Protein AF-A0A7Y2DZS7-F1 (afdb_monomer)

Mean predicted aligned error: 8.96 Å

pLDDT: mean 87.96, std 15.83, range [34.69, 98.81]

Radius of gyration: 20.15 Å; Cα contacts (8 Å, |Δi|>4): 73; chains: 1; bounding box: 34×26×56 Å

Secondary structure (DSSP, 8-state):
-HHHHHHHHHHHHHHSSHHHHHHHHHH-HHHHHHHHHHS-SSHHHHHHT-S-HHHHHHHHHHHHHHHHHHHHB-TTSPBPTTTTTSPPHHHHHTS-HHHHHHH-TTS-TT----

Sequence (114 aa):
IELGTAYMREQLNKYGKIEYMSVAYNAGPARVVRWRNELPYEMDEFVEEIPFRETRGYVKGVIRNSAQYRRLYDINGNFKPNVGKNPIRGQIDSKPAEQFAKEHPEIDVKRTAE

Structure (mmCIF, N/CA/C/O backbone):
data_AF-A0A7Y2DZS7-F1
#
_entry.id   AF-A0A7Y2DZS7-F1
#
loop_
_atom_site.group_PDB
_atom_site.id
_atom_site.type_symbol
_atom_site.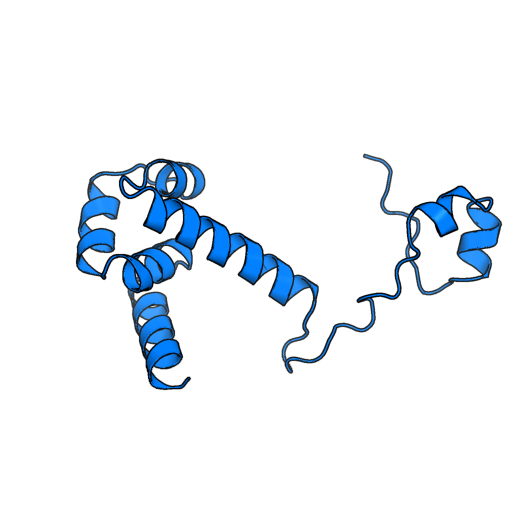label_atom_id
_atom_site.label_alt_id
_atom_site.label_comp_id
_atom_site.label_asym_id
_atom_site.label_entity_id
_atom_site.label_seq_id
_atom_site.pdbx_PDB_ins_code
_atom_site.Cartn_x
_atom_site.Cartn_y
_atom_site.Cartn_z
_atom_site.occupancy
_atom_site.B_iso_or_equiv
_atom_site.auth_seq_id
_atom_site.auth_comp_id
_atom_site.auth_asym_id
_atom_site.auth_atom_id
_atom_site.pdbx_PDB_model_num
ATOM 1 N N . ILE A 1 1 ? 16.047 -3.572 5.998 1.00 81.38 1 ILE A N 1
ATOM 2 C CA . ILE A 1 1 ? 14.723 -3.697 5.328 1.00 81.38 1 ILE A CA 1
ATOM 3 C C . ILE A 1 1 ? 13.808 -4.751 5.960 1.00 81.38 1 ILE A C 1
ATOM 5 O O . ILE A 1 1 ? 12.605 -4.684 5.748 1.00 81.38 1 ILE A O 1
ATOM 9 N N . GLU A 1 2 ? 14.347 -5.692 6.741 1.00 92.31 2 GLU A N 1
ATOM 10 C CA . GLU A 1 2 ? 13.631 -6.879 7.234 1.00 92.31 2 GLU A CA 1
ATOM 11 C C . GLU A 1 2 ? 12.401 -6.575 8.091 1.00 92.31 2 GLU A C 1
ATOM 13 O O . GLU A 1 2 ? 11.350 -7.158 7.858 1.00 92.31 2 GLU A O 1
ATOM 18 N N . LEU A 1 3 ? 12.491 -5.630 9.033 1.00 95.19 3 LEU A N 1
ATOM 19 C CA . LEU A 1 3 ? 11.355 -5.306 9.903 1.00 95.19 3 LEU A CA 1
ATOM 20 C C . LEU A 1 3 ? 10.159 -4.758 9.107 1.00 95.19 3 LEU A C 1
ATOM 22 O O . LEU A 1 3 ? 9.025 -5.181 9.312 1.00 95.19 3 LEU A O 1
ATOM 26 N N . GLY A 1 4 ? 10.416 -3.854 8.157 1.00 94.50 4 GLY A N 1
ATOM 27 C CA . GLY A 1 4 ? 9.372 -3.273 7.312 1.00 94.50 4 GLY A CA 1
ATOM 28 C C . GLY A 1 4 ? 8.719 -4.309 6.397 1.00 94.50 4 GLY A C 1
ATOM 29 O O . GLY A 1 4 ? 7.495 -4.356 6.298 1.00 94.50 4 GLY A O 1
ATOM 30 N N . THR A 1 5 ? 9.510 -5.186 5.769 1.00 95.88 5 THR A N 1
ATOM 31 C CA . THR A 1 5 ? 8.972 -6.242 4.897 1.00 95.88 5 THR A CA 1
ATOM 32 C C . THR A 1 5 ? 8.264 -7.343 5.684 1.00 95.88 5 THR A C 1
ATOM 34 O O . THR A 1 5 ? 7.255 -7.867 5.212 1.00 95.88 5 THR A O 1
ATOM 37 N N . ALA A 1 6 ? 8.732 -7.666 6.893 1.00 97.81 6 ALA A N 1
ATOM 38 C CA . ALA A 1 6 ? 8.044 -8.567 7.810 1.00 97.81 6 ALA A CA 1
ATOM 39 C C . ALA A 1 6 ? 6.681 -8.000 8.219 1.00 97.81 6 ALA A C 1
ATOM 41 O O . ALA A 1 6 ? 5.677 -8.700 8.102 1.00 97.81 6 ALA A O 1
ATOM 42 N N . TYR A 1 7 ? 6.626 -6.719 8.593 1.00 97.81 7 TYR A N 1
ATOM 43 C CA . TYR A 1 7 ? 5.374 -6.064 8.955 1.00 97.81 7 TYR A CA 1
ATOM 44 C C . TYR A 1 7 ? 4.395 -5.986 7.775 1.00 97.81 7 TYR A C 1
ATOM 46 O O . TYR A 1 7 ? 3.229 -6.350 7.912 1.00 97.81 7 TYR A O 1
ATOM 54 N N . MET A 1 8 ? 4.861 -5.601 6.581 1.00 97.25 8 MET A N 1
ATOM 55 C CA . MET A 1 8 ? 4.026 -5.617 5.372 1.00 97.25 8 MET A CA 1
ATOM 56 C C . MET A 1 8 ? 3.470 -7.015 5.077 1.00 97.25 8 MET A C 1
ATOM 58 O O . MET A 1 8 ? 2.289 -7.142 4.758 1.00 97.25 8 MET A O 1
ATOM 62 N N . ARG A 1 9 ? 4.293 -8.065 5.213 1.00 97.88 9 ARG A N 1
ATOM 63 C CA . ARG A 1 9 ? 3.855 -9.458 5.038 1.00 97.88 9 ARG A CA 1
ATOM 64 C C . ARG A 1 9 ? 2.792 -9.843 6.062 1.00 97.88 9 ARG A C 1
ATOM 66 O O . ARG A 1 9 ? 1.795 -10.444 5.684 1.00 97.88 9 ARG A O 1
A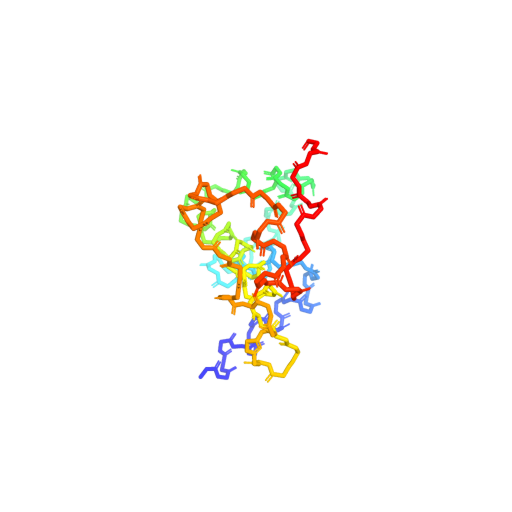TOM 73 N N . GLU A 1 10 ? 2.978 -9.481 7.327 1.00 98.38 10 GLU A N 1
ATOM 7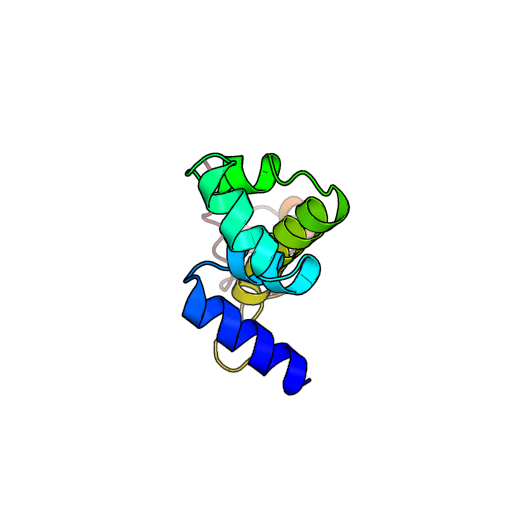4 C CA . GLU A 1 10 ? 1.995 -9.727 8.384 1.00 98.38 10 GLU A CA 1
ATOM 75 C C . GLU A 1 10 ? 0.643 -9.080 8.047 1.00 98.38 10 GLU A C 1
ATOM 77 O O . GLU A 1 10 ? -0.388 -9.752 8.063 1.00 98.38 10 GLU A O 1
ATOM 82 N N . GLN A 1 11 ? 0.640 -7.798 7.665 1.00 98.56 11 GLN A N 1
ATOM 83 C CA . GLN A 1 11 ? -0.598 -7.090 7.332 1.00 98.56 11 GLN A CA 1
ATOM 84 C C . GLN A 1 11 ? -1.236 -7.615 6.036 1.00 98.56 11 GLN A C 1
ATOM 86 O O . GLN A 1 11 ? -2.461 -7.713 5.954 1.00 98.56 11 GLN A O 1
ATOM 91 N N . LEU A 1 12 ? -0.433 -8.002 5.038 1.00 98.25 12 LEU A N 1
ATOM 92 C CA . LEU A 1 12 ? -0.940 -8.625 3.815 1.00 98.25 12 LEU A CA 1
ATOM 93 C C . LEU A 1 12 ? -1.581 -9.986 4.102 1.00 98.25 12 LEU A C 1
ATOM 95 O O . LEU A 1 12 ? -2.682 -10.236 3.625 1.00 98.25 12 LEU A O 1
ATOM 99 N N . ASN A 1 13 ? -0.949 -10.830 4.920 1.00 98.38 13 ASN A N 1
ATOM 100 C CA . ASN A 1 13 ? -1.514 -12.117 5.333 1.00 98.38 13 ASN A CA 1
ATOM 101 C C . ASN A 1 13 ? -2.815 -11.933 6.126 1.00 98.38 13 ASN A C 1
ATOM 103 O O . ASN A 1 13 ? -3.754 -12.707 5.966 1.00 98.38 13 ASN A O 1
ATOM 107 N N . LYS A 1 14 ? -2.882 -10.895 6.965 1.00 98.12 14 LYS A N 1
ATOM 108 C CA . LYS A 1 14 ? -4.051 -10.595 7.796 1.00 98.12 14 LYS A CA 1
ATOM 109 C C . LYS A 1 14 ? -5.248 -10.080 6.994 1.00 98.12 14 LYS A C 1
ATOM 111 O O . LYS A 1 14 ? -6.383 -10.421 7.316 1.00 98.12 14 LYS A O 1
ATOM 116 N N . TYR A 1 15 ? -5.016 -9.225 5.998 1.00 97.50 15 TYR A N 1
ATOM 117 C CA . TYR A 1 15 ? -6.093 -8.518 5.295 1.00 97.50 15 TYR A CA 1
ATOM 118 C C . TYR A 1 15 ? -6.311 -8.963 3.842 1.00 97.50 15 TYR A C 1
ATOM 120 O O . TYR A 1 15 ? -7.327 -8.601 3.253 1.00 97.50 15 TYR A O 1
ATOM 128 N N . GLY A 1 16 ? -5.384 -9.717 3.250 1.00 97.06 16 GLY A N 1
ATOM 129 C CA . GLY A 1 16 ? -5.501 -10.322 1.917 1.00 97.06 16 GLY A CA 1
ATOM 130 C C . GLY A 1 16 ? -5.445 -9.352 0.730 1.00 97.06 16 GLY A C 1
ATOM 131 O O . GLY A 1 16 ? -5.500 -9.793 -0.415 1.00 97.06 16 GLY A O 1
ATOM 132 N N . LYS A 1 17 ? -5.339 -8.041 0.977 1.00 97.31 17 LYS A N 1
ATOM 133 C CA . LYS A 1 17 ? -5.372 -6.986 -0.047 1.00 97.31 17 LYS A CA 1
ATOM 134 C C . LYS A 1 17 ? -4.231 -5.987 0.137 1.00 97.31 17 LYS A C 1
ATOM 136 O O . LYS A 1 17 ? -3.910 -5.602 1.266 1.00 97.31 17 LYS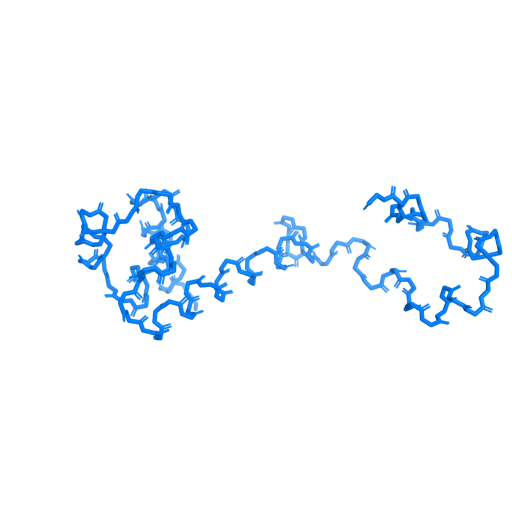 A O 1
ATOM 141 N N . ILE A 1 18 ? -3.626 -5.554 -0.971 1.00 97.69 18 ILE A N 1
ATOM 142 C CA . ILE A 1 18 ? -2.490 -4.618 -0.956 1.00 97.69 18 ILE A CA 1
ATOM 143 C C . ILE A 1 18 ? -2.922 -3.222 -0.486 1.00 97.69 18 ILE A C 1
ATOM 145 O O . ILE A 1 18 ? -2.147 -2.530 0.170 1.00 97.69 18 ILE A O 1
ATOM 149 N N . GLU A 1 19 ? -4.173 -2.844 -0.745 1.00 98.44 19 GLU A N 1
ATOM 150 C CA . GLU A 1 19 ? -4.820 -1.608 -0.308 1.00 98.44 19 GLU A CA 1
ATOM 151 C C . GLU A 1 19 ? -4.864 -1.553 1.221 1.00 98.44 19 GLU A C 1
ATOM 153 O O . GLU A 1 19 ? -4.349 -0.623 1.840 1.00 98.44 19 GLU A O 1
ATOM 158 N N . TYR A 1 20 ? -5.400 -2.606 1.842 1.00 98.62 20 TYR A N 1
ATOM 159 C CA . TYR A 1 20 ? -5.505 -2.722 3.294 1.00 98.62 20 TYR A CA 1
ATOM 160 C C . TYR A 1 20 ? -4.141 -2.836 3.970 1.00 98.62 20 TYR A C 1
ATOM 162 O O . TYR A 1 20 ? -3.921 -2.206 5.002 1.00 98.62 20 TYR A O 1
ATOM 170 N N . MET A 1 21 ? -3.201 -3.581 3.381 1.00 98.62 21 MET A N 1
ATOM 171 C CA . MET A 1 21 ? -1.815 -3.614 3.859 1.00 98.62 21 MET A CA 1
ATOM 172 C C . MET A 1 21 ? -1.186 -2.214 3.824 1.00 98.62 21 MET A C 1
ATOM 174 O O . MET A 1 21 ? -0.577 -1.795 4.806 1.00 98.62 21 MET A O 1
ATOM 178 N N . SER A 1 22 ? -1.392 -1.461 2.740 1.00 98.62 22 SER A N 1
ATOM 179 C CA . SER A 1 22 ? -0.856 -0.103 2.582 1.00 98.62 22 SER A CA 1
ATOM 180 C C . SER A 1 22 ? -1.469 0.876 3.587 1.00 98.62 22 SER A C 1
ATOM 182 O O . SER A 1 22 ? -0.751 1.689 4.168 1.00 98.62 22 SER A O 1
ATOM 184 N N . VAL A 1 23 ? -2.777 0.763 3.852 1.00 98.75 23 VAL A N 1
ATOM 185 C CA . VAL A 1 23 ? -3.450 1.506 4.928 1.00 98.75 23 VAL A CA 1
ATOM 186 C C . VAL A 1 23 ? -2.871 1.128 6.289 1.00 98.75 23 VAL A C 1
ATOM 188 O O . VAL A 1 23 ? -2.562 2.018 7.072 1.00 98.75 23 VAL A O 1
ATOM 191 N N . ALA A 1 24 ? -2.685 -0.161 6.583 1.00 98.56 24 ALA A N 1
ATOM 192 C CA . ALA A 1 24 ? -2.110 -0.593 7.856 1.00 98.56 24 ALA A CA 1
ATOM 193 C C . ALA A 1 24 ? -0.682 -0.067 8.045 1.00 98.56 24 ALA A C 1
ATOM 195 O O . ALA A 1 24 ? -0.333 0.369 9.138 1.00 98.56 24 ALA A O 1
ATOM 196 N N . TYR A 1 25 ? 0.121 -0.065 6.981 1.00 98.19 25 TYR A N 1
ATOM 197 C CA . TYR A 1 25 ? 1.500 0.405 7.020 1.00 98.19 25 TYR A CA 1
ATOM 198 C C . TYR A 1 25 ? 1.603 1.919 7.249 1.00 98.19 25 TYR A C 1
ATOM 200 O O . TYR A 1 25 ? 2.408 2.361 8.062 1.00 98.19 25 TYR A O 1
ATOM 208 N N . ASN A 1 26 ? 0.790 2.724 6.556 1.00 98.62 26 ASN A N 1
ATOM 209 C CA . ASN A 1 26 ? 0.859 4.187 6.650 1.00 98.62 26 ASN A CA 1
ATOM 210 C C . ASN A 1 26 ? 0.007 4.767 7.790 1.00 98.62 26 ASN A C 1
ATOM 212 O O . ASN A 1 26 ? 0.404 5.728 8.438 1.00 98.62 26 ASN A O 1
ATOM 216 N N . ALA A 1 27 ? -1.165 4.187 8.035 1.00 98.38 27 ALA A N 1
ATOM 217 C CA . ALA A 1 27 ? -2.186 4.730 8.924 1.00 98.38 27 ALA A CA 1
ATOM 218 C C . ALA A 1 27 ? -2.520 3.786 10.097 1.00 98.38 27 ALA A C 1
ATOM 220 O O . ALA A 1 27 ? -3.340 4.116 10.951 1.00 98.38 27 ALA A O 1
ATOM 221 N N . GLY A 1 28 ? -1.873 2.629 10.201 1.00 98.12 28 GLY A N 1
ATOM 222 C CA . GLY A 1 28 ? -2.062 1.687 11.300 1.00 98.12 28 GLY A CA 1
ATOM 223 C C . GLY A 1 28 ? -3.253 0.731 11.104 1.00 98.12 28 GLY A C 1
ATOM 224 O O . GLY A 1 28 ? -4.274 1.082 10.502 1.00 98.12 28 GLY A O 1
ATOM 225 N N . PRO A 1 29 ? -3.175 -0.494 11.653 1.00 98.06 29 PRO A N 1
ATOM 226 C CA . PRO A 1 29 ? -4.144 -1.563 11.402 1.00 98.06 29 PRO A CA 1
ATOM 227 C C . PRO A 1 29 ? -5.543 -1.267 11.957 1.00 98.06 29 PRO A C 1
ATOM 229 O O . PRO A 1 29 ? -6.532 -1.732 11.396 1.00 98.06 29 PRO A O 1
ATOM 232 N N . ALA A 1 30 ? -5.652 -0.460 13.018 1.00 98.38 30 ALA A N 1
ATOM 233 C CA . ALA A 1 30 ? -6.944 -0.047 13.569 1.00 98.38 30 ALA A CA 1
ATOM 234 C C . ALA A 1 30 ? -7.793 0.724 12.542 1.00 98.38 30 ALA A C 1
ATOM 236 O O . ALA A 1 30 ? -9.013 0.573 12.510 1.00 98.38 30 ALA A O 1
ATOM 237 N N . ARG A 1 31 ? -7.155 1.504 11.654 1.00 98.50 31 ARG A N 1
ATOM 238 C CA . ARG A 1 31 ? -7.859 2.238 10.595 1.00 98.50 31 ARG A CA 1
ATOM 239 C C . ARG A 1 31 ? -8.364 1.321 9.489 1.00 98.50 31 ARG A C 1
ATOM 241 O O . ARG A 1 31 ? -9.446 1.572 8.981 1.00 98.50 31 ARG A O 1
ATOM 248 N N . VAL A 1 32 ? -7.665 0.224 9.186 1.00 98.31 32 VAL A N 1
ATOM 249 C CA . VAL A 1 32 ? -8.186 -0.803 8.265 1.00 98.31 32 VAL A CA 1
ATOM 250 C C . VAL A 1 32 ? -9.500 -1.367 8.792 1.00 98.31 32 VAL A C 1
ATOM 252 O O . VAL A 1 32 ? -10.482 -1.415 8.060 1.00 98.31 32 VAL A O 1
ATOM 255 N N . VAL A 1 33 ? -9.534 -1.766 10.068 1.00 98.25 33 VAL A N 1
ATOM 256 C CA . VAL A 1 33 ? -10.746 -2.321 10.689 1.00 98.25 33 VAL A CA 1
ATOM 257 C C . VAL A 1 33 ? -11.878 -1.301 10.662 1.00 98.25 33 VAL A C 1
ATOM 259 O O . VAL A 1 33 ? -12.992 -1.640 10.280 1.00 98.25 33 VAL A O 1
ATOM 262 N N . ARG A 1 34 ? -11.594 -0.046 11.022 1.00 98.62 34 ARG A N 1
ATOM 263 C CA . ARG A 1 34 ? -12.606 1.010 11.040 1.00 98.62 34 ARG A CA 1
ATOM 264 C C . ARG A 1 34 ? -13.165 1.291 9.643 1.00 98.62 34 ARG A C 1
ATOM 266 O O . ARG A 1 34 ? -14.365 1.198 9.425 1.00 98.62 34 ARG A O 1
ATOM 273 N N . TRP A 1 35 ? -12.292 1.553 8.677 1.00 98.56 35 TRP A N 1
ATOM 274 C CA . TRP A 1 35 ? -12.694 1.956 7.331 1.00 98.56 35 TRP A CA 1
ATOM 275 C C . TRP A 1 35 ? -13.328 0.832 6.522 1.00 98.56 35 TRP A C 1
ATOM 277 O O . TRP A 1 35 ? -14.167 1.113 5.682 1.00 98.56 35 TRP A O 1
ATOM 287 N N . ARG A 1 36 ? -13.027 -0.439 6.809 1.00 97.69 36 ARG A N 1
ATOM 288 C CA . ARG A 1 36 ? -13.769 -1.567 6.221 1.00 97.69 36 ARG A CA 1
ATOM 289 C C . ARG A 1 36 ? -15.250 -1.603 6.610 1.00 97.69 36 ARG A C 1
ATOM 291 O O . ARG A 1 36 ? -16.015 -2.257 5.915 1.00 97.69 36 ARG A O 1
ATOM 298 N N . ASN A 1 37 ? -15.623 -0.964 7.718 1.00 98.00 37 ASN A N 1
ATOM 299 C CA . ASN A 1 37 ? -17.015 -0.852 8.157 1.00 98.00 37 ASN A CA 1
ATOM 300 C C . ASN A 1 37 ? -17.659 0.482 7.743 1.00 98.00 37 ASN A C 1
ATOM 302 O O . ASN A 1 37 ? -18.879 0.564 7.683 1.00 98.00 37 ASN A O 1
ATOM 306 N N . GLU A 1 38 ? -16.856 1.525 7.506 1.00 98.38 38 GLU A N 1
ATOM 307 C CA . GLU A 1 38 ? -17.337 2.889 7.233 1.00 98.38 38 GLU A CA 1
ATOM 308 C C . GLU A 1 38 ? -17.334 3.262 5.740 1.00 98.38 38 GLU A C 1
ATOM 310 O O . GLU A 1 38 ? -18.106 4.128 5.341 1.00 98.38 38 GLU A O 1
ATOM 315 N N . LEU A 1 39 ? -16.456 2.664 4.928 1.00 98.44 39 LEU A N 1
ATOM 316 C CA . LEU A 1 39 ? -16.248 3.025 3.519 1.00 98.44 39 LEU A CA 1
ATOM 317 C C . LEU A 1 39 ? -16.852 1.977 2.562 1.00 98.44 39 LEU A C 1
ATOM 319 O O . LEU A 1 39 ? -17.115 0.849 2.991 1.00 98.44 39 LEU A O 1
ATOM 323 N N . PRO A 1 40 ? -17.042 2.312 1.266 1.00 98.44 40 PRO A N 1
ATOM 324 C CA . PRO A 1 40 ? -17.560 1.379 0.265 1.00 98.44 40 PRO A CA 1
ATOM 325 C C . PRO A 1 40 ? -16.774 0.063 0.167 1.00 98.44 40 PRO A C 1
ATOM 327 O O . PRO A 1 40 ? -15.573 0.006 0.441 1.00 98.44 40 PRO A O 1
ATOM 330 N N . TYR A 1 41 ? -17.461 -1.008 -0.242 1.00 96.50 41 TYR A N 1
ATOM 331 C CA . TYR A 1 41 ? -16.855 -2.336 -0.396 1.00 96.50 41 TYR A CA 1
ATOM 332 C C . TYR A 1 41 ? -15.966 -2.446 -1.640 1.00 96.50 41 TYR A C 1
ATOM 334 O O . TYR A 1 41 ? -14.952 -3.147 -1.606 1.00 96.50 41 TYR A O 1
ATOM 342 N N . GLU A 1 42 ? -16.333 -1.762 -2.725 1.00 98.06 42 GLU A N 1
ATOM 343 C CA . GLU A 1 42 ? -15.540 -1.739 -3.952 1.00 98.06 42 GLU A CA 1
ATOM 344 C C . GLU A 1 42 ? -14.209 -1.026 -3.709 1.00 98.06 42 GLU A C 1
ATOM 346 O O . GLU A 1 42 ? -14.169 0.059 -3.136 1.00 98.06 42 GLU A O 1
ATOM 351 N N . MET A 1 43 ? -13.094 -1.648 -4.103 1.00 97.31 43 MET A N 1
ATOM 352 C CA . MET A 1 43 ? -11.758 -1.180 -3.700 1.00 97.31 43 MET A CA 1
ATOM 353 C C . MET A 1 43 ? -11.359 0.150 -4.324 1.00 97.31 43 MET A C 1
ATOM 355 O O . MET A 1 43 ? -10.687 0.941 -3.663 1.00 97.31 43 MET A O 1
ATOM 359 N N . ASP A 1 44 ? -11.794 0.416 -5.551 1.00 97.50 44 ASP A N 1
ATOM 360 C CA . ASP A 1 44 ? -11.519 1.693 -6.203 1.00 97.50 44 ASP A CA 1
ATOM 361 C C . ASP A 1 44 ? -12.206 2.836 -5.438 1.00 97.50 44 ASP A C 1
ATOM 363 O O . ASP A 1 44 ? -11.556 3.816 -5.074 1.00 97.50 44 ASP A O 1
ATOM 367 N N . GLU A 1 45 ? -13.478 2.657 -5.070 1.00 98.44 45 GLU A N 1
ATOM 368 C CA . GLU A 1 45 ? -14.228 3.610 -4.244 1.00 98.44 45 GLU A CA 1
ATOM 369 C C . GLU A 1 45 ? -13.670 3.697 -2.816 1.00 98.44 45 GLU A C 1
ATOM 371 O O . GLU A 1 45 ? -13.442 4.792 -2.305 1.00 98.44 45 GLU A O 1
ATOM 376 N N . PHE A 1 46 ? -13.363 2.557 -2.186 1.00 98.62 46 PHE A N 1
ATOM 377 C CA . PHE A 1 46 ? -12.742 2.492 -0.861 1.00 98.62 46 PHE A CA 1
ATOM 378 C C . PHE A 1 46 ? -11.483 3.358 -0.798 1.00 98.62 46 PHE A C 1
ATOM 380 O O . PHE A 1 46 ? -11.305 4.129 0.144 1.00 98.62 46 PHE A O 1
ATOM 387 N N . VAL A 1 47 ? -10.593 3.224 -1.790 1.00 98.56 47 VAL A N 1
ATOM 388 C CA . VAL A 1 47 ? -9.338 3.976 -1.844 1.00 98.56 47 VAL A CA 1
ATOM 389 C C . VAL A 1 47 ? -9.613 5.465 -2.028 1.00 98.56 47 VAL A C 1
ATOM 391 O O . VAL A 1 47 ? -8.971 6.270 -1.351 1.00 98.56 47 VAL A O 1
ATOM 394 N N . GLU A 1 48 ? -10.549 5.850 -2.897 1.00 98.50 48 GLU A N 1
ATOM 395 C CA . GLU A 1 48 ? -10.911 7.258 -3.106 1.00 98.50 48 GLU A CA 1
ATOM 396 C C . GLU A 1 48 ? -11.527 7.915 -1.864 1.00 98.50 48 GLU A C 1
ATOM 398 O O . GLU A 1 48 ? -11.258 9.091 -1.602 1.00 98.50 48 GLU A O 1
ATOM 403 N N . GLU A 1 49 ? -12.250 7.152 -1.046 1.00 98.62 49 GLU A N 1
ATOM 404 C CA . GLU A 1 49 ? -12.928 7.640 0.159 1.00 98.62 49 GLU A CA 1
ATOM 405 C C . GLU A 1 49 ? -12.052 7.627 1.427 1.00 98.62 49 GLU A C 1
ATOM 407 O O . GLU A 1 49 ? -12.476 8.103 2.482 1.00 98.62 49 GLU A O 1
ATOM 412 N N . ILE A 1 50 ? -10.791 7.161 1.360 1.00 98.75 50 ILE A N 1
ATOM 413 C CA . ILE A 1 50 ? -9.862 7.206 2.509 1.00 98.75 50 ILE A CA 1
ATOM 414 C C . ILE A 1 50 ? -9.767 8.650 3.039 1.00 98.75 50 ILE A C 1
ATOM 416 O O . ILE A 1 50 ? -9.259 9.514 2.315 1.00 98.75 50 ILE A O 1
ATOM 420 N N . PRO A 1 51 ? -10.167 8.947 4.294 1.00 98.44 51 PRO A N 1
ATOM 421 C CA . PRO A 1 51 ? -10.293 10.332 4.770 1.00 98.44 51 PRO A CA 1
ATOM 422 C C . PRO A 1 51 ? -8.966 11.089 4.838 1.00 98.44 51 PRO A C 1
ATOM 424 O O . PRO A 1 51 ? -8.905 12.312 4.725 1.00 98.44 51 PRO A O 1
ATOM 427 N N . PHE A 1 52 ? -7.873 10.361 5.048 1.00 98.62 52 PHE A N 1
ATOM 428 C CA . PHE A 1 52 ? -6.553 10.952 5.173 1.00 98.62 52 PHE A CA 1
ATOM 429 C C . PHE A 1 52 ? -5.943 11.125 3.790 1.00 98.62 52 PHE A C 1
ATOM 431 O O . PHE A 1 52 ? -5.540 10.151 3.159 1.00 98.62 52 PHE A O 1
ATOM 438 N N . ARG A 1 53 ? -5.839 12.378 3.329 1.00 98.56 53 ARG A N 1
ATOM 439 C CA . ARG A 1 53 ? -5.293 12.713 2.003 1.00 98.56 53 ARG A CA 1
ATOM 440 C C . ARG A 1 53 ? -3.903 12.115 1.765 1.00 98.56 53 ARG A C 1
ATOM 442 O O . ARG A 1 53 ? -3.631 11.630 0.670 1.00 98.56 53 ARG A O 1
ATOM 449 N N . GLU A 1 54 ? -3.046 12.123 2.786 1.00 98.62 54 GLU A N 1
ATOM 450 C CA . GLU A 1 54 ? -1.722 11.495 2.731 1.00 98.62 54 GLU A CA 1
ATOM 451 C C . GLU A 1 54 ? -1.831 9.980 2.519 1.00 98.62 54 GLU A C 1
ATOM 453 O O . GLU A 1 54 ? -1.276 9.460 1.554 1.00 98.62 54 GLU A O 1
ATOM 458 N N . THR A 1 55 ? -2.607 9.283 3.355 1.00 98.75 55 THR A N 1
ATOM 459 C CA . THR A 1 55 ? -2.816 7.833 3.247 1.00 98.75 55 THR A CA 1
ATOM 460 C C . THR A 1 55 ? -3.438 7.446 1.912 1.00 98.75 55 THR A C 1
ATOM 462 O O . THR A 1 55 ? -2.992 6.491 1.283 1.00 98.75 55 THR A O 1
ATOM 465 N N . ARG A 1 56 ? -4.413 8.217 1.426 1.00 98.81 56 ARG A N 1
ATOM 466 C CA . ARG A 1 56 ? -5.012 8.033 0.101 1.00 98.81 56 ARG A CA 1
ATOM 467 C C . ARG A 1 56 ? -3.953 8.094 -0.999 1.00 98.81 56 ARG A C 1
ATOM 469 O O . ARG A 1 56 ? -3.874 7.201 -1.841 1.00 98.81 56 ARG A O 1
ATOM 476 N N . GLY A 1 57 ? -3.111 9.128 -0.977 1.00 98.75 57 GLY A N 1
ATOM 477 C CA . GLY A 1 57 ? -1.995 9.271 -1.914 1.00 98.75 57 GLY A CA 1
ATOM 478 C C . GLY A 1 57 ? -0.984 8.129 -1.805 1.00 98.75 57 GLY A C 1
ATOM 479 O O . GLY A 1 57 ? -0.549 7.595 -2.826 1.00 98.75 57 GLY A O 1
ATOM 480 N N . TYR A 1 58 ? -0.661 7.712 -0.579 1.00 98.75 58 TYR A N 1
ATOM 481 C CA . TYR A 1 58 ? 0.250 6.607 -0.300 1.00 98.75 58 TYR A CA 1
ATOM 482 C C . TYR A 1 58 ? -0.257 5.286 -0.888 1.00 98.75 58 TYR A C 1
ATOM 484 O O . TYR A 1 58 ? 0.467 4.636 -1.639 1.00 98.75 58 TYR A O 1
ATOM 492 N N . VAL A 1 59 ? -1.514 4.917 -0.618 1.00 98.69 59 VAL A N 1
ATOM 493 C CA . VAL A 1 59 ? -2.126 3.669 -1.105 1.00 98.69 59 VAL A CA 1
ATOM 494 C C . VAL A 1 59 ? -2.131 3.628 -2.635 1.00 98.69 59 VAL A C 1
ATOM 496 O O . VAL A 1 59 ? -1.637 2.666 -3.225 1.00 98.69 59 VAL A O 1
ATOM 499 N N . LYS A 1 60 ? -2.571 4.709 -3.295 1.00 98.75 60 LYS A N 1
ATOM 500 C CA . LYS A 1 60 ? -2.513 4.825 -4.764 1.00 98.75 60 LYS A CA 1
ATOM 501 C C . LYS A 1 60 ? -1.086 4.705 -5.300 1.00 98.75 60 LYS A C 1
ATOM 503 O O . LYS A 1 60 ? -0.858 4.079 -6.335 1.00 98.75 60 LYS A O 1
ATOM 508 N N . GLY A 1 61 ? -0.122 5.303 -4.601 1.00 98.62 61 GLY A N 1
ATOM 509 C CA . GLY A 1 61 ? 1.298 5.203 -4.920 1.00 98.62 61 GLY A CA 1
ATOM 510 C C . GLY A 1 61 ? 1.806 3.764 -4.857 1.00 98.62 61 GLY A C 1
ATOM 511 O O . GLY A 1 61 ? 2.454 3.312 -5.800 1.00 98.62 61 GLY A O 1
ATOM 512 N N . VAL A 1 62 ? 1.466 3.021 -3.800 1.00 98.31 62 VAL A N 1
ATOM 513 C CA . VAL A 1 62 ? 1.839 1.607 -3.654 1.00 98.31 62 VAL A CA 1
ATOM 514 C C . VAL A 1 62 ? 1.230 0.763 -4.771 1.00 98.31 62 VAL A C 1
ATOM 516 O O . VAL A 1 62 ? 1.965 0.009 -5.403 1.00 98.31 62 VAL A O 1
ATOM 519 N N . ILE A 1 63 ? -0.061 0.921 -5.080 1.00 97.75 63 ILE A N 1
ATOM 520 C CA . ILE A 1 63 ? -0.728 0.176 -6.165 1.00 97.75 63 ILE A CA 1
ATOM 521 C C . ILE A 1 63 ? -0.032 0.442 -7.505 1.00 97.75 63 ILE A C 1
ATOM 523 O O . ILE A 1 63 ? 0.399 -0.497 -8.184 1.00 97.75 63 ILE A O 1
ATOM 527 N N . ARG A 1 64 ? 0.149 1.725 -7.855 1.00 98.12 64 ARG A N 1
ATOM 528 C CA . ARG A 1 64 ? 0.805 2.144 -9.101 1.00 98.12 64 ARG A CA 1
ATOM 529 C C . ARG A 1 64 ? 2.213 1.576 -9.198 1.00 98.12 64 ARG A C 1
ATOM 531 O O . ARG A 1 64 ? 2.556 0.953 -10.200 1.00 98.12 64 ARG A O 1
ATOM 538 N N . ASN A 1 65 ? 3.022 1.772 -8.162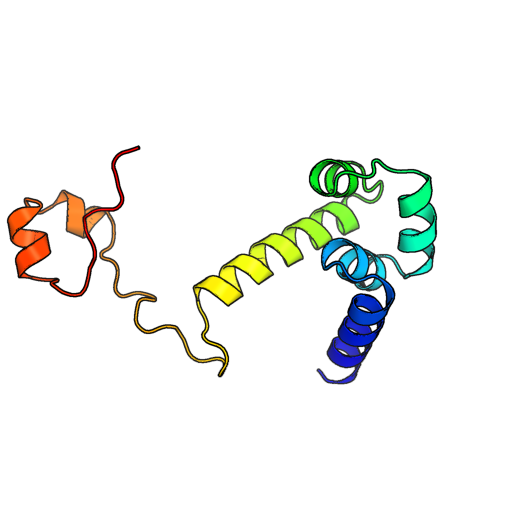 1.00 97.81 65 ASN A N 1
ATOM 539 C CA . ASN A 1 65 ? 4.413 1.341 -8.169 1.00 97.81 65 ASN A CA 1
ATOM 540 C C . ASN A 1 65 ? 4.508 -0.183 -8.200 1.00 97.81 65 ASN A C 1
ATOM 542 O O . ASN A 1 65 ? 5.303 -0.716 -8.961 1.00 97.81 65 ASN A O 1
ATOM 546 N N . SER A 1 66 ? 3.658 -0.896 -7.461 1.00 96.06 66 SER A N 1
ATOM 547 C CA . SER A 1 66 ? 3.598 -2.359 -7.480 1.00 96.06 66 SER A CA 1
ATOM 548 C C . SER A 1 66 ? 3.317 -2.899 -8.889 1.00 96.06 66 SER A C 1
ATOM 550 O O . SER A 1 66 ? 3.977 -3.837 -9.338 1.00 96.06 66 SER A O 1
ATOM 552 N N . ALA A 1 67 ? 2.399 -2.267 -9.629 1.00 95.44 67 ALA A N 1
ATOM 553 C CA . ALA A 1 67 ? 2.143 -2.602 -11.027 1.00 95.44 67 ALA A CA 1
ATOM 554 C C . ALA A 1 67 ? 3.350 -2.297 -11.933 1.00 95.44 67 ALA A C 1
ATOM 556 O O . ALA A 1 67 ? 3.712 -3.133 -12.763 1.00 95.44 67 ALA A O 1
ATOM 557 N N . GLN A 1 68 ? 4.017 -1.151 -11.750 1.00 96.31 68 GLN A N 1
ATOM 558 C CA . GLN A 1 68 ? 5.226 -0.823 -12.516 1.00 96.31 68 GLN A CA 1
ATOM 559 C C . GLN A 1 68 ? 6.372 -1.799 -12.228 1.00 96.31 68 GLN A C 1
ATOM 561 O O . GLN A 1 68 ? 6.986 -2.302 -13.164 1.00 96.31 68 GLN A O 1
ATOM 566 N N . TYR A 1 69 ? 6.621 -2.155 -10.967 1.00 96.31 69 TYR A N 1
ATOM 567 C CA . TYR A 1 69 ? 7.645 -3.139 -10.615 1.00 96.31 69 TYR A CA 1
ATOM 568 C C . TYR A 1 69 ? 7.333 -4.516 -11.216 1.00 96.31 69 TYR A C 1
ATOM 570 O O . TYR A 1 69 ? 8.217 -5.115 -11.816 1.00 96.31 69 TYR A O 1
ATOM 578 N N . ARG A 1 70 ? 6.077 -4.987 -11.183 1.00 95.06 70 ARG A N 1
ATOM 579 C CA . ARG A 1 70 ? 5.681 -6.240 -11.866 1.00 95.06 70 ARG A CA 1
ATOM 580 C C . ARG A 1 70 ? 5.833 -6.186 -13.386 1.00 95.06 70 ARG A C 1
ATOM 582 O O . ARG A 1 70 ? 6.028 -7.221 -14.026 1.00 95.06 70 ARG A O 1
ATOM 589 N N . ARG A 1 71 ? 5.696 -5.002 -13.986 1.00 94.38 71 ARG A N 1
ATOM 590 C CA . ARG A 1 71 ? 5.933 -4.792 -15.418 1.00 94.38 71 ARG A CA 1
ATOM 591 C C . ARG A 1 71 ? 7.424 -4.864 -15.742 1.00 94.38 71 ARG A C 1
ATOM 593 O O . ARG A 1 71 ? 7.777 -5.474 -16.745 1.00 94.38 71 ARG A O 1
ATOM 600 N N . LEU A 1 72 ? 8.260 -4.248 -14.910 1.00 95.44 72 LEU A N 1
ATOM 601 C CA . LEU A 1 72 ? 9.692 -4.095 -15.151 1.00 95.44 72 LEU A CA 1
ATOM 602 C C . LEU A 1 72 ? 10.507 -5.332 -14.762 1.00 95.44 72 LEU A C 1
ATOM 604 O O . LEU A 1 72 ? 11.471 -5.645 -15.451 1.00 95.44 72 LEU A O 1
ATOM 608 N N . TYR A 1 73 ? 10.129 -6.043 -13.702 1.00 96.62 73 TYR A N 1
ATOM 609 C CA . TYR A 1 73 ? 10.948 -7.104 -13.117 1.00 96.62 73 TYR A CA 1
ATOM 610 C C . TYR A 1 73 ? 10.311 -8.489 -13.248 1.00 96.62 73 TYR A C 1
ATOM 612 O O . TYR A 1 73 ? 9.085 -8.637 -13.212 1.00 96.62 73 TYR A O 1
ATOM 620 N N . ASP A 1 74 ? 11.149 -9.506 -13.428 1.00 95.50 74 ASP A N 1
ATOM 621 C CA . ASP A 1 74 ? 10.772 -10.914 -13.327 1.00 95.50 74 ASP A CA 1
ATOM 622 C C . ASP A 1 74 ? 10.699 -11.382 -11.858 1.00 95.50 74 ASP A C 1
ATOM 624 O O . ASP A 1 74 ? 10.883 -10.603 -10.919 1.00 95.50 74 ASP A O 1
ATOM 628 N N . ILE A 1 75 ? 10.411 -12.670 -11.648 1.00 94.06 75 ILE A N 1
ATOM 629 C CA . ILE A 1 75 ? 10.295 -13.254 -10.301 1.00 94.06 75 ILE A CA 1
ATOM 630 C C . ILE A 1 75 ? 11.632 -13.332 -9.547 1.00 94.06 75 ILE A C 1
ATOM 632 O O . ILE A 1 75 ? 11.630 -13.476 -8.329 1.00 94.06 75 ILE A O 1
ATOM 636 N N . ASN A 1 76 ? 12.755 -13.236 -10.261 1.00 95.75 76 ASN A N 1
ATOM 637 C CA . ASN A 1 76 ? 14.103 -13.286 -9.703 1.00 95.75 76 ASN A CA 1
ATOM 638 C C . ASN A 1 76 ? 14.638 -11.879 -9.387 1.00 95.75 76 ASN A C 1
ATOM 640 O O . ASN A 1 76 ? 15.749 -11.747 -8.880 1.00 95.75 76 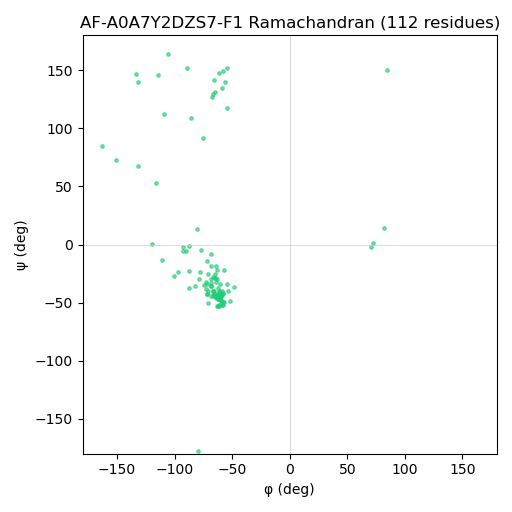ASN A O 1
ATOM 644 N N . GLY A 1 77 ? 13.865 -10.827 -9.682 1.00 93.69 77 GLY A N 1
ATOM 645 C CA . GLY A 1 77 ? 14.272 -9.439 -9.482 1.00 93.69 77 GLY A CA 1
ATOM 646 C C . GLY A 1 77 ? 15.154 -8.880 -10.599 1.00 93.69 77 GLY A C 1
ATOM 647 O O . GLY A 1 77 ? 15.733 -7.809 -10.425 1.00 93.69 77 GLY A O 1
ATOM 648 N N . ASN A 1 78 ? 15.242 -9.550 -11.749 1.00 95.75 78 ASN A N 1
ATOM 649 C CA . ASN A 1 78 ? 15.932 -9.027 -12.928 1.00 95.75 78 ASN A CA 1
ATOM 650 C C . ASN A 1 78 ? 14.969 -8.216 -13.794 1.00 95.75 78 ASN A C 1
ATOM 652 O O . ASN A 1 78 ? 13.771 -8.500 -13.828 1.00 95.75 78 ASN A O 1
ATOM 656 N N . PHE A 1 79 ? 15.478 -7.234 -14.545 1.00 94.50 79 PHE A N 1
ATOM 657 C CA . PHE A 1 79 ? 14.665 -6.590 -15.576 1.00 94.50 79 PHE A CA 1
ATOM 658 C C . PHE A 1 79 ? 14.185 -7.627 -16.592 1.00 94.50 79 PHE A C 1
ATOM 660 O O . PHE A 1 79 ? 14.969 -8.448 -17.075 1.00 94.50 79 PHE A O 1
ATOM 6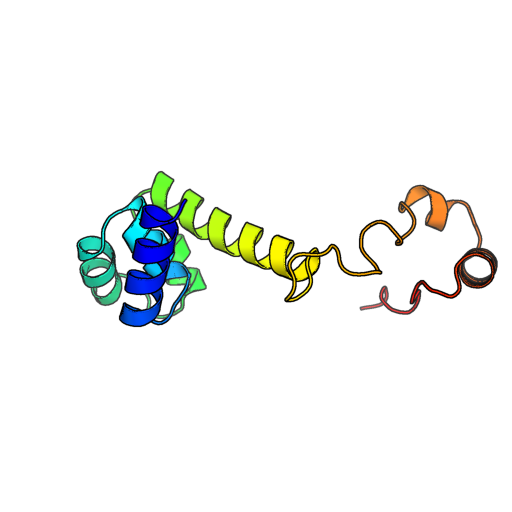67 N N . LYS A 1 80 ? 12.901 -7.573 -16.953 1.00 91.06 80 LYS A N 1
ATOM 668 C CA . LYS A 1 80 ? 12.377 -8.436 -18.011 1.00 91.06 80 LYS A CA 1
ATOM 669 C C . LYS A 1 80 ? 13.087 -8.128 -19.332 1.00 91.06 80 LYS A C 1
ATOM 671 O O . LYS A 1 80 ? 13.388 -6.962 -19.598 1.00 91.06 80 LYS A O 1
ATOM 676 N N . PRO A 1 81 ? 13.279 -9.128 -20.213 1.00 88.06 81 PRO A N 1
ATOM 677 C CA . PRO A 1 81 ? 14.032 -8.947 -21.450 1.00 88.06 81 PRO A CA 1
ATOM 678 C C . PRO A 1 81 ? 13.510 -7.848 -22.374 1.00 88.06 81 PRO A C 1
ATOM 680 O O . PRO A 1 81 ? 14.266 -7.401 -23.220 1.00 88.06 81 PRO A O 1
ATOM 683 N N .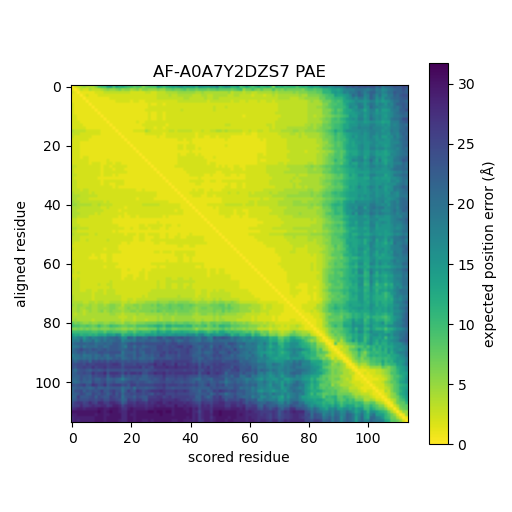 ASN A 1 82 ? 12.246 -7.440 -22.264 1.00 83.12 82 ASN A N 1
ATOM 684 C CA . ASN A 1 82 ? 11.614 -6.416 -23.098 1.00 83.12 82 ASN A CA 1
ATOM 685 C C . ASN A 1 82 ? 11.687 -4.991 -22.512 1.00 83.12 82 ASN A C 1
ATOM 687 O O . ASN A 1 82 ? 11.266 -4.036 -23.165 1.00 83.12 82 ASN A O 1
ATOM 691 N N . VAL A 1 83 ? 12.191 -4.815 -21.288 1.00 87.50 83 VAL A N 1
ATOM 692 C CA . VAL A 1 83 ? 12.336 -3.484 -20.684 1.00 87.50 83 VAL A CA 1
ATOM 693 C C . VAL A 1 83 ? 13.399 -2.691 -21.436 1.00 87.50 83 VAL A C 1
ATOM 695 O O . VAL A 1 83 ? 14.516 -3.161 -21.619 1.00 87.50 83 VAL A O 1
ATOM 698 N N . GLY A 1 84 ? 13.043 -1.485 -21.887 1.00 80.25 84 GLY A N 1
ATOM 699 C CA . GLY A 1 84 ? 13.955 -0.596 -22.616 1.00 80.25 84 GLY A CA 1
ATOM 700 C C . GLY A 1 84 ? 14.280 -1.028 -24.050 1.00 80.25 84 GLY A C 1
ATOM 701 O O . GLY A 1 84 ? 15.043 -0.335 -24.711 1.00 80.25 84 GLY A O 1
ATOM 702 N N . LYS A 1 85 ? 13.702 -2.136 -24.538 1.00 75.00 85 LYS A N 1
ATOM 703 C CA . LYS A 1 85 ? 13.864 -2.589 -25.930 1.00 75.00 85 LYS A CA 1
ATOM 704 C C . LYS A 1 85 ? 12.847 -1.991 -26.889 1.00 75.00 85 LYS A C 1
ATOM 706 O O . LYS A 1 85 ? 13.113 -1.922 -28.079 1.00 75.00 85 LYS A O 1
ATOM 711 N N . ASN A 1 86 ? 11.697 -1.548 -26.381 1.00 69.25 86 ASN A N 1
ATOM 712 C CA . ASN A 1 86 ? 10.729 -0.853 -27.216 1.00 69.25 86 ASN A CA 1
ATOM 713 C C . ASN A 1 86 ? 11.336 0.474 -27.705 1.00 69.25 86 ASN A C 1
ATOM 715 O O . ASN A 1 86 ? 11.845 1.236 -26.878 1.00 69.25 86 ASN A O 1
ATOM 719 N N . PRO A 1 87 ? 11.251 0.773 -29.008 1.00 66.19 87 PRO A N 1
ATOM 720 C CA . PRO A 1 87 ? 11.731 2.022 -29.578 1.00 66.19 87 PRO A CA 1
ATOM 721 C C . PRO A 1 87 ? 11.031 3.205 -28.915 1.00 66.19 87 PRO A C 1
ATOM 723 O O . PRO A 1 87 ? 9.858 3.143 -28.529 1.00 66.19 87 PRO A O 1
ATOM 726 N N . ILE A 1 88 ? 11.738 4.325 -28.824 1.00 68.25 88 ILE A N 1
ATOM 727 C CA . ILE A 1 88 ? 11.099 5.584 -28.441 1.00 68.25 88 ILE A CA 1
ATOM 728 C C . ILE A 1 88 ? 10.122 5.955 -29.559 1.00 68.25 88 ILE A C 1
ATOM 730 O O . ILE A 1 88 ? 10.446 5.789 -30.729 1.00 68.25 88 ILE A O 1
ATOM 734 N N . ARG A 1 89 ? 8.942 6.492 -29.227 1.00 65.94 89 ARG A N 1
ATOM 735 C CA . ARG A 1 89 ? 7.911 6.865 -30.214 1.00 65.94 89 ARG A CA 1
ATOM 736 C C . ARG A 1 89 ? 8.463 7.687 -31.394 1.00 65.94 89 ARG A C 1
ATOM 738 O O . ARG A 1 89 ? 8.113 7.414 -32.529 1.00 65.94 89 ARG A O 1
ATOM 745 N N . GLY A 1 90 ? 9.433 8.576 -31.160 1.00 64.25 90 GLY A N 1
ATOM 746 C CA . GLY A 1 90 ? 10.123 9.311 -32.234 1.00 64.25 90 GLY A CA 1
ATOM 747 C C . GLY A 1 90 ? 10.971 8.456 -33.197 1.00 64.25 90 GLY A C 1
ATOM 748 O O . GLY A 1 90 ? 11.164 8.843 -34.345 1.00 64.25 90 GLY A O 1
ATOM 749 N N . GLN A 1 91 ? 11.464 7.288 -32.777 1.00 63.53 91 GLN A N 1
ATOM 750 C CA . GLN A 1 91 ? 12.125 6.303 -33.650 1.00 63.53 91 GLN A CA 1
ATOM 751 C C . GLN A 1 91 ? 11.115 5.472 -34.456 1.00 63.53 91 GLN A C 1
ATOM 753 O O . GLN A 1 91 ? 11.429 5.064 -35.569 1.00 63.53 91 GLN A O 1
ATOM 758 N N . ILE A 1 92 ? 9.911 5.249 -33.917 1.00 61.44 92 ILE A N 1
ATOM 759 C CA . ILE A 1 92 ? 8.806 4.598 -34.641 1.00 61.44 92 ILE A CA 1
ATOM 760 C C . ILE A 1 92 ? 8.273 5.546 -35.718 1.00 61.44 92 ILE A C 1
ATOM 762 O O . ILE A 1 92 ? 8.184 5.174 -36.880 1.00 61.44 92 ILE A O 1
ATOM 766 N N . ASP A 1 93 ? 7.978 6.791 -35.339 1.00 70.12 93 ASP A N 1
ATOM 767 C CA . ASP A 1 93 ? 7.310 7.770 -36.204 1.00 70.12 93 ASP A CA 1
ATOM 768 C C . ASP A 1 93 ? 8.222 8.298 -37.332 1.00 70.12 93 ASP A C 1
ATOM 770 O O . ASP A 1 93 ? 7.745 8.908 -38.287 1.00 70.12 93 ASP A O 1
ATOM 774 N N . SER A 1 94 ? 9.539 8.069 -37.245 1.00 71.56 94 SER A N 1
ATOM 775 C CA . SER A 1 94 ? 10.519 8.497 -38.256 1.00 71.56 94 SER A CA 1
ATOM 776 C C . SER A 1 94 ? 10.770 7.471 -39.365 1.00 71.56 94 SER A C 1
ATOM 778 O O . SER A 1 94 ? 11.477 7.790 -40.324 1.00 71.56 94 SER A O 1
ATOM 780 N N . LYS A 1 95 ? 10.202 6.258 -39.277 1.00 66.88 95 LYS A N 1
ATOM 781 C CA . LYS A 1 95 ? 10.361 5.204 -40.290 1.00 66.88 95 LYS A CA 1
ATOM 782 C C . LYS A 1 95 ? 9.017 4.554 -40.646 1.00 66.88 95 LYS A C 1
ATOM 784 O O . LYS A 1 95 ? 8.169 4.389 -39.774 1.00 66.88 95 LYS A O 1
ATOM 789 N N . PRO A 1 96 ? 8.810 4.116 -41.902 1.00 77.19 96 PRO A N 1
ATOM 790 C CA . PRO A 1 96 ? 7.664 3.277 -42.248 1.00 77.19 96 PRO A CA 1
ATOM 791 C C . PRO A 1 96 ? 7.628 2.001 -41.389 1.00 77.19 96 PRO A C 1
ATOM 793 O O . PRO A 1 96 ? 8.665 1.373 -41.165 1.00 77.19 96 PRO A O 1
ATOM 796 N N . ALA A 1 97 ? 6.437 1.589 -40.941 1.00 67.75 97 ALA A N 1
ATOM 797 C CA . ALA A 1 97 ? 6.248 0.473 -40.002 1.00 67.75 97 ALA A CA 1
ATOM 798 C C . ALA A 1 97 ? 6.900 -0.849 -40.460 1.00 67.75 97 ALA A C 1
ATOM 800 O O . ALA A 1 97 ? 7.418 -1.608 -39.644 1.00 67.75 97 ALA A O 1
ATOM 801 N N . GLU A 1 98 ? 6.931 -1.107 -41.769 1.00 71.25 98 GLU A N 1
ATOM 802 C CA . GLU A 1 98 ? 7.563 -2.293 -42.366 1.00 71.25 98 GLU A CA 1
ATOM 803 C C . GLU A 1 98 ? 9.092 -2.285 -42.242 1.00 71.25 98 GLU A C 1
ATOM 805 O O . GLU A 1 98 ? 9.709 -3.332 -42.038 1.00 71.25 98 GLU A O 1
ATOM 810 N N . GLN A 1 99 ? 9.712 -1.107 -42.344 1.00 72.31 99 GLN A N 1
ATOM 811 C CA . GLN A 1 99 ? 11.151 -0.948 -42.160 1.00 72.31 99 GLN A CA 1
ATOM 812 C C . GLN A 1 99 ? 11.516 -1.105 -40.683 1.00 72.31 99 GLN A C 1
ATOM 814 O O . GLN A 1 99 ? 12.471 -1.805 -40.355 1.00 72.31 99 GLN A O 1
ATOM 819 N N . PHE A 1 100 ? 10.713 -0.516 -39.796 1.00 69.38 100 PHE A N 1
ATOM 820 C CA . PHE A 1 100 ? 10.894 -0.651 -38.358 1.00 69.38 100 PHE A CA 1
ATOM 821 C C . PHE A 1 100 ? 10.791 -2.121 -37.901 1.00 69.38 100 PHE A C 1
ATOM 823 O O . PHE A 1 100 ? 11.661 -2.612 -37.186 1.00 69.38 100 PHE A O 1
ATOM 830 N N . ALA A 1 101 ? 9.786 -2.862 -38.384 1.00 72.81 101 ALA A N 1
ATOM 831 C CA . ALA A 1 101 ? 9.588 -4.276 -38.053 1.00 72.81 101 ALA A CA 1
ATOM 832 C C . ALA A 1 101 ? 10.711 -5.201 -38.568 1.00 72.81 101 ALA A C 1
ATOM 834 O O . ALA A 1 101 ? 10.985 -6.233 -37.959 1.00 72.81 101 ALA A O 1
ATOM 835 N N . LYS A 1 102 ? 11.377 -4.844 -39.676 1.00 76.00 102 LYS A N 1
ATOM 836 C CA . LYS A 1 102 ? 12.557 -5.573 -40.177 1.00 76.00 102 LYS A CA 1
ATOM 837 C C . LYS A 1 102 ? 13.801 -5.350 -39.322 1.00 76.00 102 LYS A C 1
ATOM 839 O O . LYS A 1 102 ? 14.588 -6.276 -39.159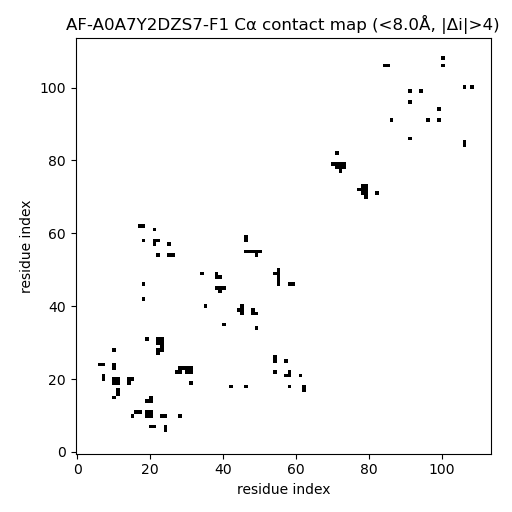 1.00 76.00 102 LYS A O 1
ATOM 844 N N . GLU A 1 103 ? 14.000 -4.130 -38.830 1.00 70.88 103 GLU A N 1
ATOM 845 C CA . GLU A 1 103 ? 15.162 -3.765 -38.010 1.00 70.88 103 GLU A CA 1
ATOM 846 C C . GLU A 1 103 ? 15.024 -4.247 -36.555 1.00 70.88 103 GLU A C 1
ATOM 848 O O . GLU A 1 103 ? 16.033 -4.469 -35.890 1.00 70.88 103 GLU A O 1
ATOM 853 N N . HIS A 1 104 ? 13.787 -4.453 -36.090 1.00 65.88 104 HIS A N 1
ATOM 854 C CA . HIS A 1 104 ? 13.461 -4.814 -34.711 1.00 65.88 104 HIS A CA 1
ATOM 855 C C . HIS A 1 104 ? 12.480 -6.002 -34.625 1.00 65.88 104 HIS A C 1
ATOM 857 O O . HIS A 1 104 ? 11.329 -5.832 -34.206 1.00 65.88 104 HIS A O 1
ATOM 863 N N . PRO A 1 105 ? 12.901 -7.220 -35.022 1.00 67.75 105 PRO A N 1
ATOM 864 C CA . PRO A 1 105 ? 12.039 -8.408 -35.043 1.00 67.75 105 PRO A CA 1
ATOM 865 C C . PRO A 1 105 ? 11.540 -8.844 -33.654 1.00 67.75 105 PRO A C 1
ATOM 867 O O . PRO A 1 105 ? 10.572 -9.592 -33.544 1.00 67.75 105 PRO A O 1
ATOM 870 N N . GLU A 1 106 ? 12.191 -8.393 -32.584 1.00 62.91 106 GLU A N 1
ATOM 871 C CA . GLU A 1 106 ? 11.837 -8.658 -31.189 1.00 62.91 106 GLU A CA 1
ATOM 872 C C . GLU A 1 106 ? 10.656 -7.822 -30.669 1.00 62.91 106 GLU A C 1
ATOM 874 O O . GLU A 1 106 ? 10.221 -8.007 -29.529 1.00 62.91 106 GLU A O 1
ATOM 879 N N . ILE A 1 107 ? 10.149 -6.892 -31.480 1.00 61.47 107 ILE A N 1
ATOM 880 C CA . ILE A 1 107 ? 9.158 -5.898 -31.074 1.00 61.47 107 ILE A CA 1
ATOM 881 C C . ILE A 1 107 ? 7.829 -6.242 -31.733 1.00 61.47 107 ILE A C 1
ATOM 883 O O . ILE A 1 107 ? 7.673 -6.160 -32.948 1.00 61.47 107 ILE A O 1
ATOM 887 N N . ASP A 1 108 ? 6.850 -6.637 -30.921 1.00 58.84 108 ASP A N 1
ATOM 888 C CA . ASP A 1 108 ? 5.507 -6.957 -31.404 1.00 58.84 108 ASP A CA 1
ATOM 889 C C . ASP A 1 108 ? 4.748 -5.663 -31.742 1.00 58.84 108 ASP A C 1
ATOM 891 O O . ASP A 1 108 ? 4.112 -5.039 -30.889 1.00 58.84 108 ASP A O 1
ATOM 895 N N . VAL A 1 109 ? 4.852 -5.232 -33.003 1.00 57.38 109 VAL A N 1
ATOM 896 C CA . VAL A 1 109 ? 4.235 -4.000 -33.530 1.00 57.38 109 VAL A CA 1
ATOM 897 C C . VAL A 1 109 ? 2.695 -4.101 -33.585 1.00 57.38 109 VAL A C 1
ATOM 899 O O . VAL A 1 109 ? 2.014 -3.107 -33.813 1.00 57.38 109 VAL A O 1
ATOM 902 N N . LYS A 1 110 ? 2.094 -5.275 -33.329 1.00 49.97 110 LYS A N 1
ATOM 903 C CA . LYS A 1 110 ? 0.644 -5.508 -33.493 1.00 49.97 110 LYS A CA 1
ATOM 904 C C . LYS A 1 110 ? -0.255 -5.020 -32.342 1.00 49.97 110 LYS A C 1
ATOM 906 O O . LYS A 1 110 ? -1.432 -5.364 -32.318 1.00 49.97 110 LYS A O 1
ATOM 911 N N . ARG A 1 111 ? 0.230 -4.202 -31.402 1.00 48.56 111 ARG A N 1
ATOM 912 C CA . ARG A 1 111 ? -0.561 -3.705 -30.251 1.00 48.56 111 ARG A CA 1
ATOM 913 C C . ARG A 1 111 ? -0.777 -2.188 -30.243 1.00 48.56 111 ARG A C 1
ATOM 915 O O . ARG A 1 111 ? -0.522 -1.530 -29.243 1.00 48.56 111 ARG A O 1
ATOM 922 N N . THR A 1 112 ? -1.283 -1.626 -31.334 1.00 42.28 112 THR A N 1
ATOM 923 C CA . THR A 1 112 ? -1.881 -0.276 -31.333 1.00 42.28 112 THR A CA 1
ATOM 924 C C . THR A 1 112 ? -2.962 -0.185 -32.408 1.00 42.28 112 THR A C 1
ATOM 926 O O . THR A 1 112 ? -2.749 0.425 -33.450 1.00 42.28 112 THR A O 1
ATOM 929 N N . ALA A 1 113 ? -4.099 -0.835 -32.174 1.00 39.28 113 ALA A N 1
ATOM 930 C CA . ALA A 1 113 ? -5.371 -0.528 -32.824 1.00 39.28 113 ALA A CA 1
ATOM 931 C C . ALA A 1 113 ? -6.490 -1.181 -32.005 1.00 39.28 113 ALA A C 1
ATOM 933 O O . ALA A 1 113 ? -6.842 -2.324 -32.270 1.00 39.28 113 ALA A O 1
ATOM 934 N N . GLU A 1 114 ? -6.939 -0.481 -30.963 1.00 34.69 114 GLU A N 1
ATOM 935 C CA . GLU A 1 114 ? -8.303 -0.477 -30.406 1.00 34.69 114 GLU A CA 1
ATOM 936 C C . GLU A 1 114 ? -8.398 0.626 -29.344 1.00 34.69 114 GLU A C 1
ATOM 938 O O . GLU A 1 114 ? -7.499 0.692 -28.470 1.00 34.69 114 GLU A O 1
#

Foldseek 3Di:
DVVLVVQLVVQCVVPVDLLQSLCCSPPNNVVSVVLCVVFDPDSVRSLVPSVDPVSSVRSVVSVVVVVVQPQQADPVGHGDPCVPLDDDVVVCVVDDVVVVCVVRVVDDPPPPDD

Solvent-accessible surface area (backbone atoms only — not comparable to full-atom values): 6862 Å² total; per-residue (Å²): 114,64,70,62,54,49,50,46,48,52,38,28,72,73,60,77,34,71,60,48,18,39,38,24,73,72,64,34,58,70,50,38,62,50,43,70,75,74,45,60,86,54,64,72,57,28,48,71,64,41,86,48,66,66,54,32,52,49,32,55,48,52,54,52,49,52,52,50,49,62,69,41,31,47,99,87,71,44,73,34,90,66,62,88,64,65,73,56,66,73,64,52,77,72,44,60,69,72,60,48,46,69,78,37,75,90,53,80,79,85,79,81,86,132